Protein AF-A0A1W1UKA4-F1 (afdb_monomer_lite)

Foldseek 3Di:
DDDPVVVVVVLCQQQNDPVQLVVQLVVQLVVCCPDPCLVVDDPLRSVLSSLLSSLVSSCVRHVVPPCVSVVSNVVSVVVVVCVVPPDPDPPDPDPDD

Organism: NCBI:txid1122938

Sequence (97 aa):
MNDINQTLTDREQTHGAFAANANTSQLFKLVARQNPKWQQLSDTQREAIEMILHKVSRAINGDHKHADNYHDIAGYAALVEKELNAPEAKSEPEPTE

Secondary structure (DSSP, 8-state):
---HHHHHHHHHHHH--HHHHHHHHHHHHHHHHTSGGGGGS-HHHHHHHHHHHHHHHHHHHS-TT-THHHHHHHHHHHHHHHHHTS---PPPPP---

Structure (mmCIF, N/CA/C/O backbone):
data_AF-A0A1W1UKA4-F1
#
_entry.id   AF-A0A1W1UKA4-F1
#
loop_
_atom_site.group_PDB
_atom_site.id
_atom_site.type_symbol
_atom_site.label_atom_id
_atom_site.label_alt_id
_atom_site.label_comp_id
_atom_site.label_asym_id
_atom_site.label_entity_id
_atom_site.label_seq_id
_atom_site.pdbx_PDB_ins_code
_atom_site.Cartn_x
_atom_site.Cartn_y
_atom_site.Cartn_z
_atom_site.occupancy
_atom_site.B_iso_or_equiv
_atom_site.auth_seq_id
_atom_site.auth_comp_id
_atom_site.auth_asym_id
_atom_site.auth_atom_id
_atom_site.pdbx_PDB_model_num
ATOM 1 N N . MET A 1 1 ? 17.400 18.596 -9.492 1.00 59.94 1 MET A N 1
ATOM 2 C CA . MET A 1 1 ? 16.033 18.123 -9.796 1.00 59.94 1 MET A CA 1
ATOM 3 C C . MET A 1 1 ? 16.177 16.9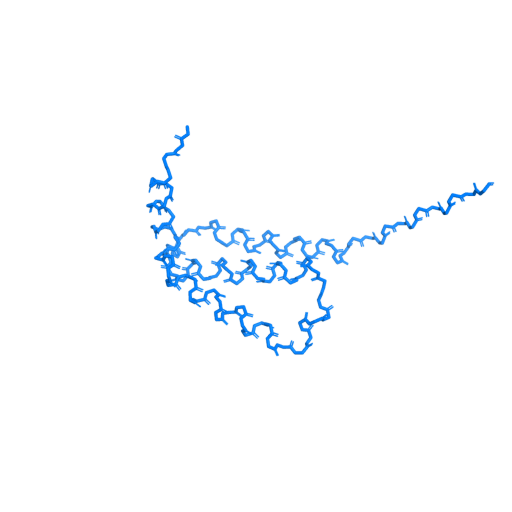60 -10.749 1.00 59.94 1 MET A C 1
ATOM 5 O O . MET A 1 1 ? 16.815 17.153 -11.775 1.00 59.94 1 MET A O 1
ATOM 9 N N . ASN A 1 2 ? 15.672 15.776 -10.400 1.00 74.75 2 ASN A N 1
ATOM 10 C CA . ASN A 1 2 ? 15.594 14.694 -11.381 1.00 74.75 2 ASN A CA 1
ATOM 11 C C . ASN A 1 2 ? 14.528 15.047 -12.418 1.00 74.75 2 ASN A C 1
ATOM 13 O O . ASN A 1 2 ? 13.480 15.589 -12.062 1.00 74.75 2 ASN A O 1
ATOM 17 N N . ASP A 1 3 ? 14.813 14.743 -13.682 1.00 93.81 3 ASP A N 1
ATOM 18 C CA . ASP A 1 3 ? 13.820 14.811 -14.748 1.00 93.81 3 ASP A CA 1
ATOM 19 C C . ASP A 1 3 ? 12.667 13.839 -14.438 1.00 93.81 3 ASP A C 1
ATOM 21 O O . ASP A 1 3 ? 12.874 12.734 -13.916 1.00 93.81 3 ASP A O 1
ATOM 25 N N . ILE A 1 4 ? 11.438 14.251 -14.751 1.00 95.25 4 ILE A N 1
ATOM 26 C CA . ILE A 1 4 ? 10.251 13.425 -14.537 1.00 95.25 4 ILE A CA 1
ATOM 27 C C . ILE A 1 4 ? 10.354 12.123 -15.334 1.00 95.25 4 ILE A C 1
ATOM 29 O O . ILE A 1 4 ? 10.015 11.067 -14.809 1.00 95.25 4 ILE A O 1
ATOM 33 N N . ASN A 1 5 ? 10.916 12.162 -16.544 1.00 95.94 5 ASN A N 1
ATOM 34 C CA . ASN A 1 5 ? 11.063 10.973 -17.386 1.00 95.94 5 ASN A CA 1
ATOM 35 C C . ASN A 1 5 ? 12.043 9.960 -16.790 1.00 95.94 5 ASN A C 1
ATOM 37 O O . ASN A 1 5 ? 11.793 8.754 -16.848 1.00 95.94 5 ASN A O 1
ATOM 41 N N . GLN A 1 6 ? 13.118 10.441 -16.156 1.00 95.19 6 GLN A N 1
ATOM 42 C CA . GLN A 1 6 ? 14.042 9.571 -15.432 1.00 95.19 6 GLN A CA 1
ATOM 43 C C . GLN A 1 6 ? 13.318 8.869 -14.280 1.00 95.19 6 GLN A C 1
ATOM 45 O O . GLN A 1 6 ? 13.371 7.651 -14.157 1.00 95.19 6 GLN A O 1
ATOM 50 N N . THR A 1 7 ? 12.542 9.628 -13.501 1.00 94.75 7 THR A N 1
ATOM 51 C CA . THR A 1 7 ? 11.754 9.076 -12.389 1.00 94.75 7 THR A CA 1
ATOM 52 C C . THR A 1 7 ? 10.741 8.031 -12.866 1.00 94.75 7 THR A C 1
ATOM 54 O O . THR A 1 7 ? 10.537 7.021 -12.196 1.00 94.75 7 THR A O 1
ATOM 57 N N . LEU A 1 8 ? 10.086 8.267 -14.007 1.00 95.75 8 LEU A N 1
ATOM 58 C CA . LEU A 1 8 ? 9.137 7.319 -14.595 1.00 95.75 8 LEU A CA 1
ATOM 59 C C . LEU A 1 8 ? 9.835 6.029 -15.037 1.00 95.75 8 LEU A C 1
ATOM 61 O O . LEU A 1 8 ? 9.334 4.952 -14.732 1.00 95.75 8 LEU A O 1
ATOM 65 N N . THR A 1 9 ? 11.004 6.142 -15.668 1.00 94.38 9 THR A N 1
ATOM 66 C CA . THR A 1 9 ? 11.800 4.993 -16.126 1.00 94.38 9 THR A CA 1
ATOM 67 C C . THR A 1 9 ? 12.255 4.130 -14.949 1.00 94.38 9 THR A C 1
ATOM 69 O O . THR A 1 9 ? 12.039 2.918 -14.945 1.00 94.38 9 THR A O 1
ATOM 72 N N . ASP A 1 10 ? 12.809 4.751 -13.905 1.00 93.56 10 ASP A N 1
ATOM 73 C CA . ASP A 1 10 ? 13.277 4.042 -12.707 1.00 93.56 10 ASP A CA 1
ATOM 74 C C . ASP A 1 10 ? 12.112 3.342 -11.975 1.00 93.56 10 ASP A C 1
ATOM 76 O O . ASP A 1 10 ? 12.234 2.222 -11.467 1.00 93.56 10 ASP A O 1
ATOM 80 N N . ARG A 1 11 ? 10.937 3.986 -11.939 1.00 93.50 11 ARG A N 1
ATOM 81 C CA . ARG A 1 11 ? 9.727 3.419 -11.325 1.00 93.50 11 ARG A CA 1
ATOM 82 C C . ARG A 1 11 ? 9.113 2.302 -12.147 1.00 93.50 11 ARG A C 1
ATOM 84 O O . ARG A 1 11 ? 8.610 1.354 -11.561 1.00 93.50 11 ARG A O 1
ATOM 91 N N . GLU A 1 12 ? 9.142 2.385 -13.468 1.00 95.12 12 GLU A N 1
ATOM 92 C CA . GLU A 1 12 ? 8.655 1.303 -14.320 1.00 95.12 12 GLU A CA 1
ATOM 93 C C . GLU A 1 12 ? 9.495 0.032 -14.130 1.00 95.12 12 GLU A C 1
ATOM 95 O O . GLU A 1 12 ? 8.938 -1.057 -14.007 1.00 95.12 12 GLU A O 1
ATOM 100 N N . GLN A 1 13 ? 10.817 0.168 -13.985 1.00 93.06 13 GLN A N 1
ATOM 101 C CA . GLN A 1 13 ? 11.706 -0.964 -13.699 1.00 93.06 13 GLN A CA 1
ATOM 102 C C . GLN A 1 13 ? 11.432 -1.603 -12.330 1.00 93.06 13 GLN A C 1
ATOM 104 O O . GLN A 1 13 ? 11.449 -2.824 -12.193 1.00 93.06 13 GLN A O 1
ATOM 109 N N . THR A 1 14 ? 11.161 -0.789 -11.310 1.00 94.31 14 THR A N 1
ATOM 110 C CA . THR A 1 14 ? 10.986 -1.269 -9.928 1.00 94.31 14 THR A CA 1
ATOM 111 C C . THR A 1 14 ? 9.550 -1.668 -9.586 1.00 94.31 14 THR A C 1
ATOM 113 O O . THR A 1 14 ? 9.341 -2.494 -8.700 1.00 94.31 14 THR A O 1
ATOM 116 N N . HIS A 1 15 ? 8.538 -1.087 -10.231 1.00 95.25 15 HIS A N 1
ATOM 117 C CA . HIS A 1 15 ? 7.114 -1.265 -9.899 1.00 95.25 15 HIS A CA 1
ATOM 118 C C . HIS A 1 15 ? 6.301 -1.914 -11.027 1.00 95.25 15 HIS A C 1
ATOM 120 O O . HIS A 1 15 ? 5.109 -2.180 -10.843 1.00 95.25 15 HIS A O 1
ATOM 126 N N . GLY A 1 16 ? 6.934 -2.158 -12.175 1.00 95.25 16 GLY A N 1
ATOM 127 C CA . GLY A 1 16 ? 6.290 -2.639 -13.386 1.00 95.25 16 GLY A CA 1
ATOM 128 C C . GLY A 1 16 ? 5.577 -1.528 -14.152 1.00 95.25 16 GLY A C 1
ATOM 129 O O . GL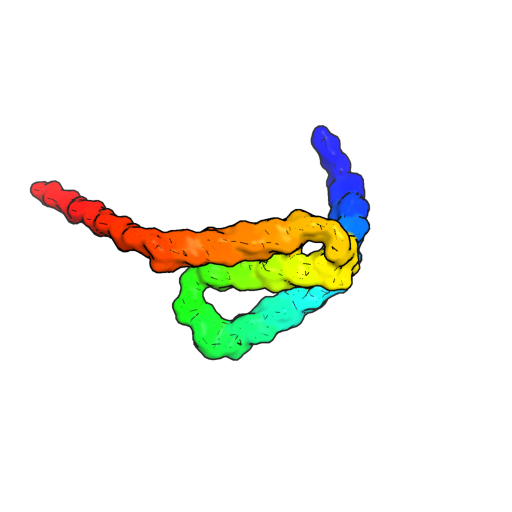Y A 1 16 ? 5.473 -0.379 -13.707 1.00 95.25 16 GLY A O 1
ATOM 130 N N . ALA A 1 17 ? 5.028 -1.895 -15.310 1.00 96.81 17 ALA A N 1
ATOM 131 C CA . ALA A 1 17 ? 4.226 -0.992 -16.124 1.00 96.81 17 ALA A CA 1
ATOM 132 C C . ALA A 1 17 ? 3.056 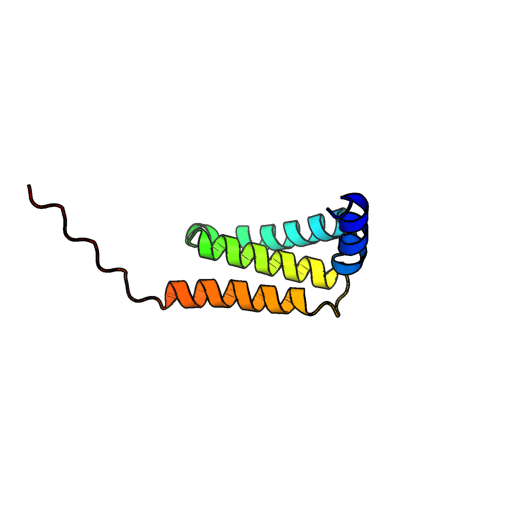-0.418 -15.308 1.00 96.81 17 ALA A C 1
ATOM 134 O O . ALA A 1 17 ? 2.291 -1.158 -14.677 1.00 96.81 17 ALA A O 1
ATOM 135 N N . PHE A 1 18 ? 2.873 0.905 -15.361 1.00 96.94 18 PHE A N 1
ATOM 136 C CA . PHE A 1 18 ? 1.876 1.598 -14.539 1.00 96.94 18 PHE A CA 1
ATOM 137 C C . PHE A 1 18 ? 0.465 1.020 -14.707 1.00 96.94 18 PHE A C 1
ATOM 139 O O . PHE A 1 18 ? -0.225 0.810 -13.715 1.00 96.94 18 PHE A O 1
ATOM 146 N N . ALA A 1 19 ? 0.053 0.704 -15.939 1.00 97.88 19 ALA A N 1
ATOM 147 C CA . ALA A 1 19 ? -1.267 0.140 -16.220 1.00 97.88 19 ALA A CA 1
ATOM 148 C C . ALA A 1 19 ? -1.488 -1.236 -15.560 1.00 97.88 19 ALA A C 1
ATOM 150 O O . ALA A 1 19 ? -2.561 -1.485 -15.010 1.00 97.88 19 ALA A O 1
ATOM 151 N N . ALA A 1 20 ? -0.474 -2.106 -15.566 1.00 97.50 20 ALA A N 1
ATOM 152 C CA . ALA A 1 20 ? -0.557 -3.439 -14.967 1.00 97.50 20 ALA A CA 1
ATOM 153 C C . ALA A 1 20 ? -0.612 -3.362 -13.432 1.00 97.50 20 ALA A C 1
ATOM 155 O O . ALA A 1 20 ? -1.489 -3.960 -12.798 1.00 97.50 20 ALA A O 1
ATOM 156 N N . ASN A 1 21 ? 0.255 -2.533 -12.841 1.00 97.75 21 ASN A N 1
ATOM 157 C CA . ASN A 1 21 ? 0.236 -2.260 -11.408 1.00 97.75 21 ASN A CA 1
ATOM 158 C C . ASN A 1 21 ? -1.082 -1.588 -10.974 1.00 97.75 21 ASN A C 1
ATOM 160 O O . ASN A 1 21 ? -1.657 -1.948 -9.950 1.00 97.75 21 ASN A O 1
ATOM 164 N N . ALA A 1 22 ? -1.600 -0.637 -11.756 1.00 98.12 22 ALA A N 1
ATOM 165 C CA . ALA A 1 22 ? -2.874 0.018 -11.474 1.00 98.12 22 ALA A CA 1
ATOM 166 C C . ALA A 1 22 ? -4.036 -0.981 -11.502 1.00 98.12 22 ALA A C 1
ATOM 168 O O . ALA A 1 22 ? -4.848 -0.990 -10.578 1.00 98.12 22 ALA A O 1
ATOM 169 N N . ASN A 1 23 ? -4.095 -1.854 -12.512 1.00 98.56 23 ASN A N 1
ATOM 170 C CA . ASN A 1 23 ? -5.123 -2.886 -12.603 1.00 98.56 23 ASN A CA 1
ATOM 171 C C . ASN A 1 23 ? -5.087 -3.831 -11.391 1.00 98.56 23 ASN A C 1
ATOM 173 O O . ASN A 1 23 ? -6.089 -3.974 -10.691 1.00 98.56 23 ASN A O 1
ATOM 177 N N . THR A 1 24 ? -3.916 -4.395 -11.090 1.00 98.56 24 THR A N 1
ATOM 178 C CA . THR A 1 24 ? -3.729 -5.329 -9.970 1.00 98.56 24 THR A CA 1
ATOM 179 C C . THR A 1 24 ? -4.069 -4.674 -8.628 1.00 98.56 24 THR A C 1
ATOM 181 O O . THR A 1 24 ? -4.852 -5.210 -7.843 1.00 98.56 24 THR A O 1
ATOM 184 N N . SER A 1 25 ? -3.546 -3.470 -8.376 1.00 98.50 25 SER A N 1
ATOM 185 C CA . SER A 1 25 ? -3.794 -2.739 -7.133 1.00 98.50 25 SER A CA 1
ATOM 186 C C . SER A 1 25 ? -5.275 -2.406 -6.944 1.00 98.50 25 SER A C 1
ATOM 188 O O . SER A 1 25 ? -5.787 -2.554 -5.835 1.00 98.50 25 SER A O 1
ATOM 190 N N . GLN A 1 26 ? -5.984 -1.993 -8.000 1.00 98.69 26 GLN A N 1
ATOM 191 C CA . GLN A 1 26 ? -7.418 -1.708 -7.907 1.00 98.69 26 GLN A CA 1
ATOM 192 C C . GLN A 1 26 ? -8.243 -2.976 -7.659 1.00 98.69 26 GLN A C 1
ATOM 194 O O . GLN A 1 26 ? -9.179 -2.927 -6.864 1.00 98.69 26 GLN A O 1
ATOM 199 N N . LEU A 1 27 ? -7.881 -4.117 -8.258 1.00 98.75 27 LEU A N 1
ATOM 200 C CA . LEU A 1 27 ? -8.549 -5.396 -7.990 1.00 98.75 27 LEU A CA 1
ATOM 201 C C . LEU A 1 27 ? -8.377 -5.839 -6.534 1.00 98.75 27 LEU A C 1
ATOM 203 O O . LEU A 1 27 ? -9.353 -6.220 -5.891 1.00 98.75 27 LEU A O 1
ATOM 207 N N . PHE A 1 28 ? -7.171 -5.723 -5.974 1.00 98.69 28 PHE A N 1
ATOM 208 C CA . PHE A 1 28 ? -6.951 -6.010 -4.556 1.00 98.69 28 PHE A CA 1
ATOM 209 C C . PHE A 1 28 ? -7.789 -5.111 -3.645 1.00 98.69 28 PHE A C 1
ATOM 211 O O . PHE A 1 28 ? -8.463 -5.598 -2.735 1.00 98.69 28 PHE A O 1
ATOM 218 N N . LYS A 1 29 ? -7.792 -3.801 -3.909 1.00 98.62 29 LYS A N 1
ATOM 219 C CA . LYS A 1 29 ? -8.589 -2.840 -3.137 1.00 98.62 29 LYS A CA 1
ATOM 220 C C . LYS A 1 29 ? -10.085 -3.120 -3.256 1.00 98.62 29 LYS A C 1
ATOM 222 O O . LYS A 1 29 ? -10.796 -3.008 -2.263 1.00 98.62 29 LYS A O 1
ATOM 227 N N . LEU A 1 30 ? -10.566 -3.514 -4.436 1.00 98.56 30 LEU A N 1
ATOM 228 C CA . LEU A 1 30 ? -11.961 -3.900 -4.646 1.00 98.56 30 LEU A CA 1
ATOM 229 C C . LEU A 1 30 ? -12.353 -5.071 -3.739 1.00 98.56 30 LEU A C 1
ATOM 231 O O . LEU A 1 30 ? -13.366 -4.979 -3.052 1.00 98.56 30 LEU A O 1
ATOM 235 N N . VAL A 1 31 ? -11.533 -6.125 -3.686 1.00 98.50 31 VAL A N 1
ATOM 236 C CA . VAL A 1 31 ? -11.777 -7.290 -2.818 1.00 98.50 31 VAL A CA 1
ATOM 237 C C . VAL A 1 31 ? -11.840 -6.881 -1.344 1.00 98.50 31 VAL A C 1
ATOM 239 O O . VAL A 1 31 ? -12.752 -7.297 -0.633 1.00 98.50 31 VAL A O 1
ATOM 242 N N . ALA A 1 32 ? -10.922 -6.026 -0.882 1.00 98.19 32 ALA A N 1
ATOM 243 C CA . ALA A 1 32 ? -10.934 -5.537 0.497 1.00 98.19 32 ALA A CA 1
ATOM 244 C C . ALA A 1 32 ? -12.194 -4.705 0.813 1.00 98.19 32 ALA A C 1
ATOM 246 O O . ALA A 1 32 ? -12.868 -4.944 1.818 1.00 98.19 32 ALA A O 1
ATOM 247 N N . ARG A 1 33 ? -12.552 -3.773 -0.080 1.00 98.38 33 ARG A N 1
ATOM 248 C CA . ARG A 1 33 ? -13.699 -2.861 0.069 1.00 98.38 33 ARG A CA 1
ATOM 249 C C . ARG A 1 33 ? -15.060 -3.560 -0.016 1.00 98.38 33 ARG A C 1
ATOM 251 O O . ARG A 1 33 ? -16.041 -3.022 0.485 1.00 98.38 33 ARG A O 1
ATOM 258 N N . GLN A 1 34 ? -15.138 -4.738 -0.637 1.00 98.06 34 GLN A N 1
ATOM 259 C CA . GLN A 1 34 ? -16.374 -5.526 -0.727 1.00 98.06 34 GLN A CA 1
ATOM 260 C C . GLN A 1 34 ? -16.804 -6.141 0.612 1.00 98.06 34 GLN A C 1
ATOM 262 O O . GLN A 1 34 ? -17.958 -6.547 0.754 1.00 98.06 34 GLN A O 1
ATOM 267 N N . ASN A 1 35 ? -15.916 -6.219 1.607 1.00 98.06 35 ASN A N 1
ATOM 268 C CA . ASN A 1 35 ? -16.284 -6.750 2.912 1.00 98.06 35 ASN A CA 1
ATOM 269 C C . ASN A 1 35 ? -17.214 -5.770 3.661 1.00 98.06 35 ASN A C 1
ATOM 271 O O . ASN A 1 35 ? -16.856 -4.600 3.808 1.00 98.06 35 ASN A O 1
ATOM 275 N N . PRO A 1 36 ? -18.352 -6.218 4.231 1.00 96.88 36 PRO A N 1
ATOM 276 C CA . PRO A 1 36 ? -19.252 -5.340 4.987 1.00 96.88 36 PRO A CA 1
ATOM 277 C C . PRO A 1 36 ? -18.587 -4.615 6.167 1.00 96.88 36 PRO A C 1
ATOM 279 O O . PRO A 1 36 ? -18.998 -3.515 6.529 1.00 96.88 36 PRO A O 1
ATOM 282 N N . LYS A 1 37 ? -17.539 -5.203 6.760 1.00 97.94 37 LYS A N 1
ATOM 283 C CA . LYS A 1 37 ? -16.785 -4.589 7.861 1.00 97.94 37 LYS A CA 1
ATOM 284 C C . LYS A 1 37 ? -15.827 -3.488 7.409 1.00 97.94 37 LYS A C 1
ATOM 286 O O . LYS A 1 37 ? -15.319 -2.773 8.263 1.00 97.94 37 LYS A O 1
ATOM 291 N N . TRP A 1 38 ? -15.606 -3.298 6.106 1.00 98.38 38 TRP A N 1
ATOM 292 C CA . TRP A 1 38 ? -14.748 -2.223 5.593 1.00 98.38 38 TRP A CA 1
ATOM 293 C C . TRP A 1 38 ? -15.181 -0.845 6.109 1.00 98.38 38 TRP A C 1
ATOM 295 O O . TRP A 1 38 ? -14.351 -0.030 6.502 1.00 98.38 38 TRP A O 1
ATOM 305 N N . GLN A 1 39 ? -16.494 -0.613 6.189 1.00 97.19 39 GLN A N 1
ATOM 306 C CA . GLN A 1 39 ? -17.062 0.653 6.665 1.00 97.19 39 GLN A CA 1
ATOM 307 C C . GLN A 1 39 ? -16.847 0.898 8.167 1.00 97.19 39 GLN A C 1
ATOM 309 O O . GLN A 1 39 ? -17.003 2.022 8.627 1.00 97.19 39 GLN A O 1
ATOM 314 N N . GLN A 1 40 ? -16.481 -0.135 8.931 1.00 98.06 40 GLN A N 1
ATOM 315 C CA . GLN A 1 40 ? -16.210 -0.028 10.369 1.00 98.06 40 GLN A CA 1
ATOM 316 C C . GLN A 1 40 ? -14.758 0.367 10.660 1.00 98.06 40 GLN A C 1
ATOM 318 O O . GLN A 1 40 ? -14.439 0.711 11.793 1.00 98.06 40 GLN A O 1
ATOM 323 N N . LEU A 1 41 ? -13.879 0.299 9.658 1.00 98.12 41 LEU A N 1
ATOM 324 C CA . LEU A 1 41 ? -12.474 0.660 9.805 1.00 98.12 41 LEU A CA 1
ATOM 325 C C . LEU A 1 41 ? -12.314 2.178 9.920 1.00 98.12 41 LEU A C 1
ATOM 327 O O . LEU A 1 41 ? -13.029 2.911 9.231 1.00 98.12 41 LEU A O 1
ATOM 331 N N . SER A 1 42 ? -11.355 2.640 10.726 1.00 97.88 42 SER A N 1
ATOM 332 C CA . SER A 1 42 ? -10.923 4.044 10.727 1.00 97.88 42 SER A CA 1
ATOM 333 C C . SER A 1 42 ? -10.266 4.416 9.394 1.00 97.88 42 SER A C 1
ATOM 335 O O . SER A 1 42 ? -9.840 3.544 8.630 1.00 97.88 42 SER A O 1
ATOM 337 N N . ASP A 1 43 ? -10.150 5.712 9.106 1.00 97.94 43 ASP A N 1
ATOM 338 C CA . ASP A 1 43 ? -9.477 6.169 7.887 1.00 97.94 43 ASP A CA 1
ATOM 339 C C . ASP A 1 43 ? -8.008 5.713 7.847 1.00 97.94 43 ASP A C 1
ATOM 341 O O . ASP A 1 43 ? -7.554 5.245 6.800 1.00 97.94 43 ASP A O 1
ATOM 345 N N . THR A 1 44 ? -7.301 5.711 8.988 1.00 97.88 44 THR A N 1
ATOM 346 C CA . THR A 1 44 ? -5.931 5.175 9.073 1.00 97.88 44 THR A CA 1
ATOM 347 C C . THR A 1 44 ? -5.880 3.689 8.727 1.00 97.88 44 THR A C 1
ATOM 349 O O . THR A 1 44 ? -5.017 3.255 7.963 1.00 97.88 44 THR A O 1
ATOM 352 N N . GLN A 1 45 ? -6.813 2.891 9.257 1.00 98.56 45 GLN A N 1
ATOM 353 C CA . GLN A 1 45 ? -6.868 1.453 8.989 1.00 98.56 45 GLN A CA 1
ATOM 354 C C . GLN A 1 45 ? -7.126 1.161 7.508 1.00 98.56 45 GLN A C 1
ATOM 356 O O . GLN A 1 45 ? -6.469 0.296 6.926 1.00 98.56 45 GLN A O 1
ATOM 361 N N . ARG A 1 46 ? -8.059 1.889 6.880 1.00 98.62 46 ARG A N 1
ATOM 362 C CA . ARG A 1 46 ? -8.352 1.740 5.446 1.00 98.62 46 ARG A CA 1
ATOM 363 C C . ARG A 1 46 ? -7.140 2.107 4.599 1.00 98.62 46 ARG A C 1
ATOM 365 O O . ARG A 1 46 ? -6.757 1.316 3.740 1.00 98.62 46 ARG A O 1
ATOM 372 N N . GLU A 1 47 ? -6.520 3.256 4.864 1.00 98.62 47 GLU A N 1
ATOM 373 C CA . GLU A 1 47 ? -5.349 3.726 4.117 1.00 98.62 47 GLU A CA 1
ATOM 374 C C . GLU A 1 47 ? -4.185 2.736 4.226 1.00 98.62 47 GLU A C 1
ATOM 376 O O . GLU A 1 47 ? -3.602 2.345 3.215 1.00 98.62 47 GLU A O 1
ATOM 381 N N . ALA A 1 48 ? -3.891 2.246 5.433 1.00 98.69 48 ALA A N 1
ATOM 382 C CA . ALA A 1 48 ? -2.839 1.259 5.642 1.00 98.69 48 ALA A CA 1
ATOM 383 C C . ALA A 1 48 ? -3.084 -0.026 4.839 1.00 98.69 48 ALA A C 1
ATOM 385 O O . ALA A 1 48 ? -2.176 -0.501 4.155 1.00 98.69 48 ALA A O 1
ATOM 386 N N . ILE A 1 49 ? -4.309 -0.565 4.855 1.00 98.75 49 ILE A N 1
ATOM 387 C CA . ILE A 1 49 ? -4.656 -1.746 4.052 1.00 98.75 49 ILE A CA 1
ATOM 388 C C . ILE A 1 49 ? -4.472 -1.449 2.563 1.00 98.75 49 ILE A C 1
ATOM 390 O O . ILE A 1 49 ? -3.851 -2.230 1.844 1.00 98.75 49 ILE A O 1
ATOM 394 N N . GLU A 1 50 ? -4.977 -0.317 2.081 1.00 98.62 50 GLU A N 1
ATOM 395 C CA . GLU A 1 50 ? -4.854 0.051 0.675 1.00 98.62 50 GLU A CA 1
ATOM 396 C C . GLU A 1 50 ? -3.405 0.213 0.218 1.00 98.62 50 GLU A C 1
ATOM 398 O O . GLU A 1 50 ? -3.067 -0.198 -0.898 1.00 98.62 50 GLU A O 1
ATOM 403 N N . MET A 1 51 ? -2.552 0.782 1.068 1.00 98.69 51 MET A N 1
ATOM 404 C CA . MET A 1 51 ? -1.136 0.958 0.784 1.00 98.69 51 MET A CA 1
ATOM 405 C C . MET A 1 51 ? -0.376 -0.363 0.834 1.00 98.69 51 MET A C 1
ATOM 407 O O . MET A 1 51 ? 0.414 -0.621 -0.073 1.00 98.69 51 MET A O 1
ATOM 411 N N . ILE A 1 52 ? -0.679 -1.253 1.782 1.00 98.88 52 ILE A N 1
ATOM 412 C CA . ILE A 1 52 ? -0.143 -2.623 1.802 1.00 98.88 52 ILE A CA 1
ATOM 413 C C . ILE A 1 52 ? -0.482 -3.344 0.494 1.00 98.88 52 ILE A C 1
ATOM 415 O O . ILE A 1 52 ? 0.412 -3.844 -0.189 1.00 98.88 52 ILE A O 1
ATOM 419 N N . LEU A 1 53 ? -1.754 -3.335 0.085 1.00 98.75 53 LEU A N 1
ATOM 420 C CA . LEU A 1 53 ? -2.192 -3.965 -1.165 1.00 98.75 53 LEU A CA 1
ATOM 421 C C . LEU A 1 53 ? -1.522 -3.334 -2.393 1.00 98.75 53 LEU A C 1
ATOM 423 O O . LEU A 1 53 ? -1.184 -4.026 -3.354 1.00 98.75 53 LEU A O 1
ATOM 427 N N . HIS A 1 54 ? -1.285 -2.022 -2.367 1.00 98.44 54 HIS A N 1
ATOM 428 C CA . HIS A 1 54 ? -0.552 -1.338 -3.424 1.00 98.44 54 HIS A CA 1
ATOM 429 C C . HIS A 1 54 ? 0.920 -1.778 -3.497 1.00 98.44 54 HIS A C 1
ATOM 431 O O . HIS A 1 54 ? 1.433 -1.991 -4.594 1.00 98.44 54 HIS A O 1
ATOM 437 N N . LYS A 1 55 ? 1.601 -1.968 -2.360 1.00 98.25 55 LYS A N 1
ATOM 438 C CA . LYS A 1 55 ? 2.986 -2.471 -2.323 1.00 98.25 55 LYS A CA 1
ATOM 439 C C . LYS A 1 55 ? 3.085 -3.928 -2.769 1.00 98.25 55 LYS A C 1
ATOM 441 O O . LYS A 1 55 ? 3.984 -4.255 -3.539 1.00 98.25 55 LYS A O 1
ATOM 446 N N . VAL A 1 56 ? 2.118 -4.769 -2.395 1.00 98.44 56 VAL A N 1
ATOM 447 C CA . VAL A 1 56 ? 2.001 -6.142 -2.918 1.00 98.44 56 VAL A CA 1
ATOM 448 C C . VAL A 1 56 ? 1.857 -6.125 -4.443 1.00 98.44 56 VAL A C 1
ATOM 450 O O . VAL A 1 56 ? 2.559 -6.853 -5.138 1.00 98.44 56 VAL A O 1
ATOM 453 N N . SER A 1 57 ? 1.013 -5.243 -4.985 1.00 98.19 57 SER A N 1
ATOM 454 C CA . SER A 1 57 ? 0.856 -5.083 -6.436 1.00 98.19 57 SER A CA 1
ATOM 455 C C . SER A 1 57 ? 2.164 -4.690 -7.140 1.00 98.19 57 SER A C 1
ATOM 457 O O . SER A 1 57 ? 2.482 -5.265 -8.184 1.00 98.19 57 SER A O 1
ATOM 459 N N . ARG A 1 58 ? 2.953 -3.771 -6.562 1.00 97.88 58 ARG A N 1
ATOM 460 C CA . ARG A 1 58 ? 4.276 -3.390 -7.095 1.00 97.88 58 ARG A CA 1
ATOM 461 C C . ARG A 1 58 ? 5.269 -4.550 -7.067 1.00 97.88 58 ARG A C 1
ATOM 463 O O . ARG A 1 58 ? 6.005 -4.717 -8.029 1.00 97.88 58 ARG A O 1
ATOM 470 N N . ALA A 1 59 ? 5.276 -5.355 -6.004 1.00 97.12 59 ALA A N 1
ATOM 471 C CA . ALA A 1 59 ? 6.171 -6.508 -5.885 1.00 97.12 59 ALA A CA 1
ATOM 472 C C . ALA A 1 59 ? 5.847 -7.622 -6.897 1.00 97.12 59 ALA A C 1
ATOM 474 O O . ALA A 1 59 ? 6.751 -8.316 -7.350 1.00 97.12 59 ALA A O 1
ATOM 475 N N . ILE A 1 60 ? 4.568 -7.786 -7.257 1.00 96.81 60 ILE A N 1
ATOM 476 C CA . ILE A 1 60 ? 4.120 -8.774 -8.252 1.00 96.81 60 ILE A CA 1
ATOM 477 C C . ILE A 1 60 ? 4.405 -8.301 -9.683 1.00 96.81 60 ILE A C 1
ATOM 479 O O . ILE A 1 60 ? 4.823 -9.099 -10.516 1.00 96.81 60 ILE A O 1
ATOM 483 N N . ASN A 1 61 ? 4.141 -7.025 -9.982 1.00 97.12 61 ASN A N 1
ATOM 484 C CA . ASN A 1 61 ? 4.256 -6.489 -11.344 1.00 97.12 61 ASN A CA 1
ATOM 485 C C . ASN A 1 61 ? 5.662 -5.973 -11.690 1.00 97.12 61 ASN A C 1
ATOM 487 O O . ASN A 1 61 ? 5.981 -5.849 -12.871 1.00 97.12 61 ASN A O 1
ATOM 491 N N . GLY A 1 62 ? 6.465 -5.622 -10.686 1.00 94.88 62 GLY A N 1
ATOM 492 C CA . GLY A 1 62 ? 7.798 -5.045 -10.836 1.00 94.88 62 GLY A CA 1
ATOM 493 C C . GLY A 1 62 ? 8.917 -5.980 -10.390 1.00 94.88 62 GLY A C 1
ATOM 494 O O . GLY A 1 62 ? 8.840 -7.200 -10.538 1.00 94.88 62 GLY A O 1
ATOM 495 N N . ASP A 1 63 ? 9.975 -5.396 -9.829 1.00 94.69 63 ASP A N 1
ATOM 496 C CA . ASP A 1 63 ? 11.098 -6.162 -9.297 1.00 94.69 63 ASP A CA 1
ATOM 497 C C . ASP A 1 63 ? 10.730 -6.792 -7.945 1.00 94.69 63 ASP A C 1
ATOM 499 O O . ASP A 1 63 ? 10.695 -6.136 -6.901 1.00 94.69 63 ASP A O 1
ATOM 503 N N . HIS A 1 64 ? 10.500 -8.104 -7.956 1.00 92.25 64 HIS A N 1
ATOM 504 C CA . HIS A 1 64 ? 10.181 -8.886 -6.763 1.00 92.25 64 HIS A CA 1
ATOM 505 C C . HIS A 1 64 ? 11.315 -8.915 -5.716 1.00 92.25 64 HIS A C 1
ATOM 507 O O . HIS A 1 64 ? 11.083 -9.346 -4.583 1.00 92.25 64 HIS A O 1
ATOM 513 N N . LYS A 1 65 ? 12.536 -8.483 -6.072 1.00 95.94 65 LYS A N 1
ATOM 514 C CA . LYS A 1 65 ? 13.686 -8.345 -5.161 1.00 95.94 65 LYS A CA 1
ATOM 515 C C . LYS A 1 65 ? 13.796 -6.953 -4.541 1.00 95.94 65 LYS A C 1
ATOM 517 O O . LYS A 1 65 ? 14.647 -6.750 -3.676 1.00 95.94 65 LYS A O 1
ATOM 522 N N . HIS A 1 66 ? 12.951 -6.006 -4.943 1.00 96.06 66 HIS A N 1
ATOM 523 C CA . HIS A 1 66 ? 12.953 -4.658 -4.395 1.00 96.06 66 HIS A CA 1
ATOM 524 C C . HIS A 1 66 ? 12.418 -4.660 -2.953 1.00 96.06 66 HIS A C 1
ATOM 526 O O . HIS A 1 66 ? 11.208 -4.609 -2.709 1.00 96.06 66 HIS A O 1
ATOM 532 N N . ALA A 1 67 ? 13.343 -4.759 -1.993 1.00 97.56 67 ALA A N 1
ATOM 533 C CA . ALA A 1 67 ? 13.058 -4.954 -0.571 1.00 97.56 67 ALA A CA 1
ATOM 534 C C . ALA A 1 67 ? 12.196 -3.840 0.047 1.00 97.56 67 ALA A C 1
ATOM 536 O O . ALA A 1 67 ? 11.397 -4.121 0.943 1.00 97.56 67 ALA A O 1
ATOM 537 N N . ASP A 1 68 ? 12.294 -2.611 -0.467 1.00 97.31 68 ASP A N 1
ATOM 538 C CA . ASP A 1 68 ? 11.545 -1.456 0.043 1.00 97.31 68 ASP A CA 1
ATOM 539 C C . ASP A 1 68 ? 10.028 -1.672 -0.015 1.00 97.31 68 ASP A C 1
ATOM 541 O O . ASP A 1 68 ? 9.318 -1.239 0.887 1.00 97.31 68 ASP A O 1
ATOM 545 N N . ASN A 1 69 ? 9.516 -2.437 -0.992 1.00 96.62 69 ASN A N 1
ATOM 546 C CA . ASN A 1 69 ? 8.092 -2.785 -1.036 1.00 96.62 69 ASN A CA 1
ATOM 547 C C . ASN A 1 69 ? 7.642 -3.516 0.243 1.00 96.62 69 ASN A C 1
ATOM 549 O O . ASN A 1 69 ? 6.563 -3.239 0.763 1.00 96.62 69 ASN A O 1
ATOM 553 N N . TYR A 1 70 ? 8.461 -4.433 0.763 1.00 98.19 70 TYR A N 1
ATOM 554 C CA . TYR A 1 70 ? 8.162 -5.191 1.982 1.00 98.19 70 TYR A CA 1
ATOM 555 C C . TYR A 1 70 ? 8.428 -4.374 3.246 1.00 98.19 70 TYR A C 1
ATOM 557 O O . TYR A 1 70 ? 7.689 -4.500 4.223 1.00 98.19 70 TYR A O 1
ATOM 565 N N . HIS A 1 71 ? 9.448 -3.513 3.220 1.00 98.50 71 HIS A N 1
ATOM 566 C CA . HIS A 1 71 ? 9.707 -2.574 4.307 1.00 98.50 71 HIS A CA 1
ATOM 567 C C . HIS A 1 71 ? 8.527 -1.613 4.506 1.00 98.50 71 HIS A C 1
ATOM 569 O O . HIS A 1 71 ? 8.046 -1.451 5.625 1.00 98.50 71 HIS A O 1
ATOM 575 N N . ASP A 1 72 ? 7.989 -1.065 3.415 1.00 98.31 72 ASP A 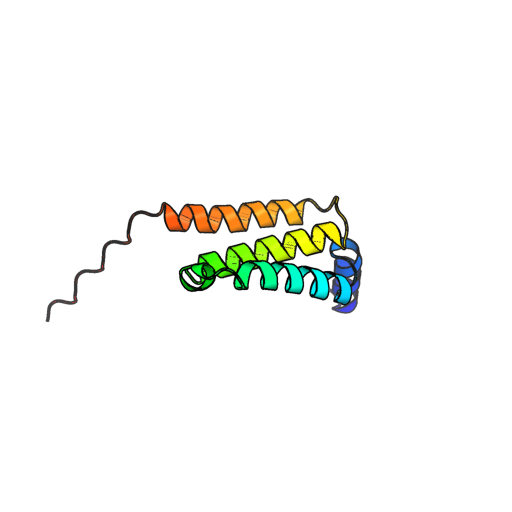N 1
ATOM 576 C CA . ASP A 1 72 ? 6.802 -0.213 3.440 1.00 98.31 72 ASP A CA 1
ATOM 577 C C . ASP A 1 72 ? 5.579 -0.955 3.997 1.00 98.31 72 ASP A C 1
ATOM 579 O O . ASP A 1 72 ? 4.845 -0.404 4.816 1.00 98.31 72 ASP A O 1
ATOM 583 N N . ILE A 1 73 ? 5.366 -2.219 3.602 1.00 98.69 73 ILE A N 1
ATOM 584 C CA . ILE A 1 73 ? 4.282 -3.060 4.143 1.00 98.69 73 ILE A CA 1
ATOM 585 C C . ILE A 1 73 ? 4.389 -3.168 5.668 1.00 98.69 73 ILE A C 1
ATOM 587 O O . ILE A 1 73 ? 3.395 -2.957 6.366 1.00 98.69 73 ILE A O 1
ATOM 591 N N . ALA A 1 74 ? 5.586 -3.462 6.182 1.00 98.69 74 ALA A N 1
ATOM 592 C CA . ALA A 1 74 ? 5.826 -3.528 7.620 1.00 98.69 74 ALA A CA 1
ATOM 593 C C . ALA A 1 74 ? 5.566 -2.172 8.298 1.00 98.69 74 ALA A C 1
ATOM 595 O O . ALA A 1 74 ? 4.946 -2.129 9.358 1.00 98.69 74 ALA A O 1
ATOM 596 N N . GLY A 1 75 ? 5.971 -1.068 7.665 1.00 98.62 75 GLY A N 1
ATOM 597 C CA . GLY A 1 75 ? 5.732 0.287 8.160 1.00 98.62 75 GLY A CA 1
ATOM 598 C C . GLY A 1 75 ? 4.245 0.627 8.295 1.00 98.62 75 GLY A C 1
ATOM 599 O O . GLY A 1 75 ? 3.813 1.061 9.361 1.00 98.62 75 GLY A O 1
ATOM 600 N N . TYR A 1 76 ? 3.439 0.386 7.256 1.00 98.62 76 TYR A N 1
ATOM 601 C CA . TYR A 1 76 ? 1.994 0.647 7.310 1.00 98.62 76 TYR A CA 1
ATOM 602 C C . TYR A 1 76 ? 1.286 -0.212 8.362 1.00 98.62 76 TYR A C 1
ATOM 604 O O . TYR A 1 76 ? 0.422 0.290 9.081 1.00 98.62 76 TYR A O 1
ATOM 612 N N . ALA A 1 77 ? 1.675 -1.483 8.494 1.00 98.56 77 ALA A N 1
ATOM 613 C CA . ALA A 1 77 ? 1.138 -2.359 9.530 1.00 98.56 77 ALA A CA 1
ATOM 614 C C . ALA A 1 77 ? 1.498 -1.860 10.942 1.00 98.56 77 ALA A C 1
ATOM 616 O O . ALA A 1 77 ? 0.625 -1.777 11.807 1.00 98.56 77 ALA A O 1
ATOM 617 N N . ALA A 1 78 ? 2.756 -1.462 11.155 1.00 98.31 78 ALA A N 1
ATOM 618 C CA . ALA A 1 78 ? 3.236 -0.952 12.437 1.00 98.31 78 ALA A CA 1
ATOM 619 C C . ALA A 1 78 ? 2.544 0.356 12.855 1.00 98.31 78 ALA A C 1
ATOM 621 O O . ALA A 1 78 ? 2.284 0.565 14.038 1.00 98.31 78 ALA A O 1
ATOM 622 N N . LEU A 1 79 ? 2.215 1.238 11.902 1.00 98.06 79 LEU A N 1
ATOM 623 C CA . LEU A 1 79 ? 1.475 2.470 12.194 1.00 98.06 79 LEU A CA 1
ATOM 624 C C . LEU A 1 79 ? 0.078 2.176 12.755 1.00 98.06 79 LEU A C 1
ATOM 626 O O . LEU A 1 79 ? -0.298 2.760 13.770 1.00 98.06 79 LEU A O 1
ATOM 630 N N . VAL A 1 80 ? -0.658 1.239 12.148 1.00 98.00 80 VAL A N 1
ATOM 631 C CA . VAL A 1 80 ? -1.988 0.833 12.636 1.00 98.00 80 VAL A CA 1
ATOM 632 C C . VAL A 1 80 ? -1.896 0.143 13.992 1.00 98.00 80 VAL A C 1
ATOM 634 O O . VAL A 1 80 ? -2.681 0.447 14.887 1.00 98.00 80 VAL A O 1
ATOM 637 N N . GLU A 1 81 ? -0.935 -0.765 14.170 1.00 98.00 81 GLU A N 1
ATOM 638 C CA . GLU A 1 81 ? -0.711 -1.434 15.455 1.00 98.00 81 GLU A CA 1
ATOM 639 C C . GLU A 1 81 ? -0.424 -0.418 16.566 1.00 98.00 81 GLU A C 1
ATOM 641 O O . GLU A 1 81 ? -0.988 -0.503 17.657 1.00 98.00 81 GLU A O 1
ATOM 646 N N . LYS A 1 82 ? 0.429 0.571 16.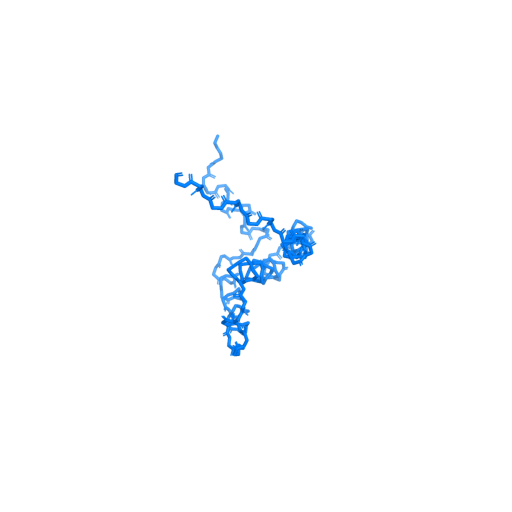288 1.00 97.25 82 LYS A N 1
ATOM 647 C CA . LYS A 1 82 ? 0.755 1.623 17.248 1.00 97.25 82 LYS A CA 1
ATOM 648 C C . LYS A 1 82 ? -0.461 2.480 17.594 1.00 97.25 82 LYS A C 1
ATOM 650 O O . LYS A 1 82 ? -0.620 2.807 18.764 1.00 97.25 82 LYS A O 1
ATOM 655 N N . GLU A 1 83 ? -1.290 2.843 16.616 1.00 96.31 83 GLU A N 1
ATOM 656 C CA . GLU A 1 83 ? -2.527 3.603 16.853 1.00 96.31 83 GLU A CA 1
ATOM 657 C C . GLU A 1 83 ? -3.485 2.829 17.767 1.00 96.31 83 GLU A C 1
ATOM 659 O O . GLU A 1 83 ? -3.973 3.379 18.749 1.00 96.31 83 GLU A O 1
ATOM 664 N N . LEU A 1 84 ? -3.687 1.536 17.502 1.00 96.06 84 LEU A N 1
ATOM 665 C CA . LEU A 1 84 ? -4.579 0.677 18.288 1.00 96.06 84 LEU A CA 1
ATOM 666 C C . LEU A 1 84 ? -4.098 0.433 19.723 1.00 96.06 84 LEU A C 1
ATOM 668 O O . LEU A 1 84 ? -4.915 0.229 20.617 1.00 96.06 84 LEU A O 1
ATOM 672 N N . ASN A 1 85 ? -2.783 0.433 19.935 1.00 96.19 85 ASN A N 1
ATOM 673 C CA . ASN A 1 85 ? -2.169 0.227 21.246 1.00 96.19 85 ASN A CA 1
ATOM 674 C C . ASN A 1 85 ? -1.839 1.541 21.969 1.00 96.19 85 ASN A C 1
ATOM 676 O O . ASN A 1 85 ? -1.285 1.511 23.072 1.00 96.19 85 ASN A O 1
ATOM 680 N N . ALA A 1 86 ? -2.124 2.696 21.361 1.00 90.00 86 ALA A N 1
ATOM 681 C CA . ALA A 1 86 ? -1.893 3.972 22.011 1.00 90.00 86 ALA A CA 1
ATOM 682 C C . ALA A 1 86 ? -2.870 4.118 23.191 1.00 90.00 86 ALA A C 1
ATOM 684 O O . ALA A 1 86 ? -4.070 3.894 23.021 1.00 90.00 86 ALA A O 1
ATOM 685 N N . PRO A 1 87 ? -2.397 4.493 24.394 1.00 75.25 87 PRO A N 1
ATOM 686 C CA . PRO A 1 87 ? -3.305 4.830 25.481 1.00 75.25 87 PRO A CA 1
ATOM 687 C C . PRO A 1 87 ? -4.184 6.003 25.038 1.00 75.25 87 PRO A C 1
ATOM 689 O O . PRO A 1 87 ? -3.666 6.956 24.451 1.00 75.25 87 PRO A O 1
ATOM 692 N N . GLU A 1 88 ? -5.493 5.920 25.303 1.00 67.19 88 GLU A N 1
ATOM 693 C CA . GLU A 1 88 ? -6.455 6.965 24.941 1.00 67.19 88 GLU A CA 1
ATOM 694 C C . GLU A 1 88 ? -5.897 8.340 25.329 1.00 67.19 88 GLU A C 1
ATOM 696 O O . GLU A 1 88 ? -5.497 8.568 26.478 1.00 67.19 88 GLU A O 1
ATOM 701 N N . ALA A 1 89 ? -5.811 9.247 24.350 1.00 58.41 89 ALA A N 1
ATOM 702 C CA . ALA A 1 89 ? -5.426 10.621 24.612 1.00 58.41 89 ALA A CA 1
ATOM 703 C C . ALA A 1 89 ? -6.430 11.177 25.624 1.00 58.41 89 ALA A C 1
ATOM 705 O O . ALA A 1 89 ? -7.620 11.264 25.327 1.00 58.41 89 ALA A O 1
ATOM 706 N N . LYS A 1 90 ? -5.955 11.488 26.837 1.00 49.88 90 LYS A N 1
ATOM 707 C CA . LYS A 1 90 ? -6.768 12.124 27.875 1.00 49.88 90 LYS A CA 1
ATOM 708 C C . LYS A 1 90 ? -7.479 13.308 27.230 1.00 49.88 90 LYS A C 1
ATOM 710 O O . LYS A 1 90 ? -6.802 14.215 26.750 1.00 49.88 90 LYS A O 1
ATOM 715 N N . SER A 1 91 ? -8.809 13.263 27.198 1.00 55.62 91 SER A N 1
ATOM 716 C CA . SER A 1 91 ? -9.646 14.382 26.778 1.00 55.62 91 SER A CA 1
ATOM 717 C C . SER A 1 91 ? -9.142 15.641 27.477 1.00 55.62 91 SER A C 1
ATOM 719 O O . SER A 1 91 ? -9.040 15.650 28.709 1.00 55.62 91 SER A O 1
ATOM 721 N N . GLU A 1 92 ? -8.767 16.662 26.705 1.00 58.34 92 GLU A N 1
ATOM 722 C CA . GLU A 1 92 ? -8.443 17.972 27.266 1.00 58.34 92 GLU A CA 1
ATOM 723 C C . GLU A 1 92 ? -9.609 18.408 28.167 1.00 58.34 92 GLU A C 1
ATOM 725 O O . GLU A 1 92 ? -10.768 18.219 27.781 1.00 58.34 92 GLU A O 1
ATOM 730 N N . PRO A 1 93 ? -9.344 18.907 29.388 1.00 57.34 93 PRO A N 1
ATOM 731 C CA . PRO A 1 93 ? -10.417 19.401 30.235 1.00 57.34 93 PRO A CA 1
ATOM 732 C C . PRO A 1 93 ? -11.144 20.525 29.492 1.00 57.34 93 PRO A C 1
ATOM 734 O O . PRO A 1 93 ? -10.495 21.402 28.916 1.00 57.34 93 PRO A O 1
ATOM 737 N N . GLU A 1 94 ? -12.480 20.471 29.493 1.00 60.56 94 GLU A N 1
ATOM 738 C CA . GLU A 1 94 ? -13.328 21.535 28.955 1.00 60.56 94 GLU A CA 1
ATOM 739 C C . GLU A 1 94 ? -12.844 22.896 29.477 1.00 60.56 94 GLU A C 1
ATOM 741 O O . GLU A 1 94 ? -12.516 23.009 30.666 1.00 60.56 94 GLU A O 1
ATOM 746 N N . PRO A 1 95 ? -12.775 23.932 28.622 1.00 64.94 95 PRO A N 1
ATOM 747 C CA . PRO A 1 95 ? -12.451 25.268 29.084 1.00 64.94 95 PRO A CA 1
ATOM 748 C C . PRO A 1 95 ? -13.521 25.695 30.092 1.00 64.94 95 PRO A C 1
ATOM 750 O O . PRO A 1 95 ? -14.680 25.886 29.736 1.00 64.94 95 PRO A O 1
ATOM 753 N N . THR A 1 96 ? -13.132 25.802 31.362 1.00 68.88 96 THR A N 1
ATOM 754 C CA . THR A 1 96 ? -13.956 26.420 32.403 1.00 68.88 96 THR A CA 1
ATOM 755 C C . THR A 1 96 ? -14.236 27.868 32.013 1.00 68.88 96 THR A C 1
ATOM 757 O O . THR A 1 96 ? -13.284 28.616 31.775 1.00 68.88 96 THR A O 1
ATOM 760 N N . GLU A 1 97 ? -15.526 28.205 31.931 1.00 64.50 97 GLU A N 1
ATOM 761 C CA . GLU A 1 97 ? -16.073 29.556 31.718 1.00 64.50 97 GLU A CA 1
ATOM 762 C C . GLU A 1 97 ? -15.550 30.596 32.721 1.00 64.50 97 GLU A C 1
ATOM 764 O O . GLU A 1 97 ? -15.340 30.246 33.908 1.00 64.50 97 GLU A O 1
#

InterPro domains:
  IPR045958 Domain of unknown function DUF6378 [PF19905] (9-81)

Radius of gyration: 18.12 Å; chains: 1; bounding box: 35×38×50 Å

pLDDT: mean 92.56, std 12.13, range [49.88, 98.88]

=== Feature glossary ===
The record interleaves many kinds of information about one protein. Here is each kind framed as the question it answers.

Q: What does the local fold look like, residue by residue?
A: The Foldseek 3Di string encodes local tertiary geometry as a 20-letter alphabet — one character per residue — derived from the relative positions of nearby Cα atoms. Unlike the amino-acid sequence, 3Di is a direct function of the 3D structure, so two proteins with the same fold have similar 3Di strings even at low sequence identity.

Q: Which residues are in helices, strands, or loops?
A: The SS8 string is DSSP's per-residue secondary-structure call. α-helix (H) means an i→i+4 H-bond ladder; β-strand (E) means the residue participates in a β-sheet; 3₁₀ (G) and π (I) are tighter and wider helices; T/S are turns/bends; '-' is loop.

Q: How big and how compact is the whole molecule?
A: Radius of gyration (Rg) is the root-mean-square distance of Cα atoms from their centroid — a single number for overall size and compactness. A globular domain of N residues has Rg ≈ 2.2·N^0.38 Å; an extended or disordered chain has a much larger Rg. The Cα contact count is the number of residue pairs whose Cα atoms are within 8 Å and are more than four positions apart in sequence — a standard proxy for tertiary packing density. The bounding box is the smallest axis-aligned box enclosing all Cα atoms.

Q: Where is each backbone atom in 3D?
A: Structure coordinates are given as an mmCIF _atom_site loop: one row per atom with element, residue name, chain id, sequence number, and x/y/z position in Å. Only the four main-chain atoms per residue are included here; side chains are omitted to keep the record compact.

Q: What is the amino-acid chain?
A: Primary structure: the covalent order of the twenty standard amino acids along the backbone. Two proteins with the same sequence will (almost always) fold to the same structure; two with 30% identity often share a fold but not the details.

Q: What if only a Cα trace is available?
A: Three-state secondary structure (P-SEA) collapses the eight DSSP classes into helix (a), strand (b), and coil (c). P-SEA assigns these from Cα geometry alone — distances and angles — without requiring backbone oxygens, so it works on any Cα trace.

Q: What family and function is it annotated with?
A: Database cross-references. InterPro integrates a dozen domain/family signature databases into unified entries with residue-range hits. GO terms attach function/process/location labels with evidence codes. CATH codes position the fold in a four-level structural taxonomy. Organism is the NCBI-taxonomy species name.

Q: How confident is the AlphaFold model at each residue?
A: pLDDT is the predicted lDDT-Cα score: AlphaFold's confidence that the local environment of each residue (all inter-atomic distances within 15 Å) is correctly placed. It is a per-residue number between 0 and 100, with higher meaning more reliable.

Q: How mobile is each atom in the crystal?
A: B-factor (Debye–Waller factor) reflects atomic displacement in the crystal lattice. It is an experimental observable (units Å²), not a prediction; low values mean the atom is pinned down, high values mean it moves or is heterogeneous across the crystal.

Q: Which residues are buried vs exposed?
A: SASA measures how much of the protein is reachable by solvent. It is computed by rolling a water-sized probe over the atomic surface and summing the exposed area (Å²). Per-residue SASA distinguishes core (buried, low SASA) from surface (exposed, high SASA) residues; total SASA is a whole-molecule size measure.

Q: What do the diagnostic plots show?
A: Plot images: a contact map (which residues are close in 3D, as an N×N binary image), a Ramachandran scatter (backbone torsion angles, revealing secondary-structure composition at a glance), and — for AlphaFold structures — a PAE heatmap (pairwise prediction confidence).

Q: What known structures does this most resemble?
A: The Foldseek neighbor list gives the closest experimentally determined structures in the PDB, ranked by structural alignment. TM-score near 1 means near-identical fold; near 0.3 means only rough topology match. This is how one finds what a novel AlphaFold prediction most resembles in the solved-structure universe.

Q: Are the domains correctly placed relative to each other?
A: Predicted aligned error is AlphaFold's pairwise confidence. Unlike pLDDT (per-residue), PAE is per-residue-pair and captures whether two parts of the structure are correctly placed relative to each other. Units are ångströms of expected positional error.

Q: What do the rendered images show?
A: Structure images are PyMOL renders from six orthogonal camera directions. Cartoon representation draws helices as coils and strands as arrows; sticks shows the backbone as bonds; surface shows the solvent-excluded envelope. Rainbow coloring maps sequence position to hue (blue→red, N→C); chain c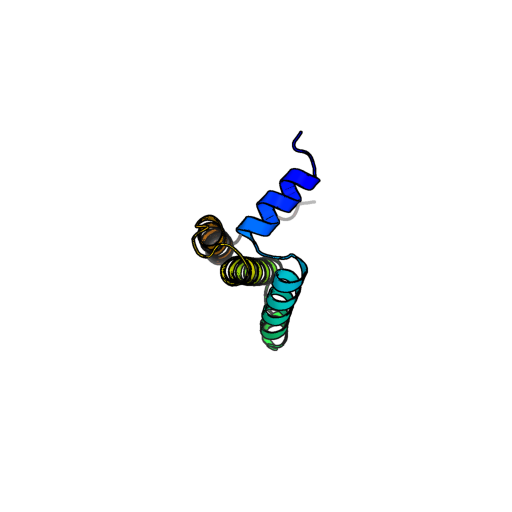oloring assigns a distinct color per polypeptide.

Q: What are the backbone torsion angles?
A: φ (phi) and ψ (psi) are the two rotatable backbone dihedrals per residue: φ is the C(i-1)–N–Cα–C torsion, ψ is the N–Cα–C–N(i+1) torsion, both in degrees on (−180°, 180°]. α-helical residues cluster near (−60°, −45°); β-strand residues near (−120°, +130°). A Ramachandran plot is simply a scatter of (φ, ψ) for every residue.